Protein AF-A0A954HR56-F1 (afdb_monomer)

Solvent-accessible surface area (backbone atoms only — not comparable to full-atom values): 10686 Å² total; per-residue (Å²): 138,82,85,90,81,84,89,73,91,86,68,86,73,84,57,72,84,76,49,79,86,74,90,82,82,81,90,63,92,80,87,74,72,53,42,69,64,21,29,47,61,45,25,76,66,70,77,52,72,68,24,39,71,24,94,85,25,90,41,18,85,84,41,77,91,53,85,43,51,51,14,54,55,41,82,68,54,72,62,56,55,43,46,48,23,19,49,48,11,52,76,71,73,34,53,34,19,39,47,77,57,97,92,42,70,43,82,49,101,35,80,29,43,69,80,73,52,72,70,57,46,51,51,61,45,30,43,88,49,91,53,84,30,63,75,30,79,51,74,69,29,42,65,50,28,19,52,44,80,94,76,33,80,87,53,86,54,58,60,61,77,56,47,52,42,86,77,60,39,20,55,69,73,59

Foldseek 3Di:
DDDDDDDDPPDDDDPPVVDDDDDDDDPDDDDDDLWAQAQLNLCVQPVDQAALCDCPHVVVVVAVPHDRRQWHGDPADQLSVLVSQQSVCVVVVFFRQWDDDPRDIDGDPTDTDDDDDPVRLVCLQCVPHPEPGVQHPDPVSLVQAADDPVRPSPDTDRIPPHDAHPVSHGHSRD

Sequence (174 aa):
AVELTAGIQFWPRKIRSAGPQHKVVLTQPIYFGVTQVTQTQYANVMGTNPSHFSAAGEGKEMVVQLETGNHPVETVNWNDAAEFCAKLSQREQLKPFYFRASGTVAPLDGTGYRLPTEAEWENACRAGTTTWFWGGNEHQDLLMAGWAEPNSGSRTHPVGELKANPFGLFDVHG

Structure (mmCIF, N/CA/C/O backbone):
data_AF-A0A954HR56-F1
#
_entry.id   AF-A0A954HR56-F1
#
loop_
_atom_site.group_PDB
_atom_site.id
_atom_site.type_symbol
_atom_site.label_atom_id
_atom_site.label_alt_id
_atom_site.label_comp_id
_atom_site.label_asym_id
_atom_site.label_entity_id
_atom_site.label_seq_id
_atom_site.pdbx_PDB_ins_code
_atom_site.Cartn_x
_atom_site.Cartn_y
_atom_site.Cartn_z
_atom_site.occupancy
_atom_site.B_iso_or_equiv
_atom_site.auth_seq_id
_atom_site.auth_comp_id
_atom_site.auth_asym_id
_atom_site.auth_atom_id
_atom_site.pdbx_PDB_model_num
ATOM 1 N N . ALA A 1 1 ? -2.596 -34.804 -10.173 1.00 32.72 1 ALA A N 1
ATOM 2 C CA . ALA A 1 1 ? -1.291 -34.382 -9.635 1.00 32.72 1 ALA A CA 1
ATOM 3 C C . ALA A 1 1 ? -0.448 -33.970 -10.825 1.00 32.72 1 ALA A C 1
ATOM 5 O O . ALA A 1 1 ? -0.271 -34.791 -11.713 1.00 32.72 1 ALA A O 1
ATOM 6 N N . VAL A 1 2 ? -0.054 -32.703 -10.909 1.00 27.23 2 VAL A N 1
ATOM 7 C CA . VAL A 1 2 ? 0.833 -32.221 -11.972 1.00 27.23 2 VAL A CA 1
ATOM 8 C C . VAL A 1 2 ? 2.127 -31.823 -11.282 1.00 27.23 2 VAL A C 1
ATOM 10 O O . VAL A 1 2 ? 2.131 -30.916 -10.451 1.00 27.23 2 VAL A O 1
ATOM 13 N N . GLU A 1 3 ? 3.187 -32.581 -11.551 1.00 30.97 3 GLU A N 1
ATOM 14 C CA . GLU A 1 3 ? 4.554 -32.212 -11.198 1.00 30.97 3 GLU A CA 1
ATOM 15 C C . GLU A 1 3 ? 4.964 -31.010 -12.047 1.00 30.97 3 GLU A C 1
ATOM 17 O O . GLU A 1 3 ? 4.933 -31.060 -13.274 1.00 30.97 3 GLU A O 1
ATOM 22 N N . LEU A 1 4 ? 5.338 -29.920 -11.381 1.00 37.41 4 LEU A N 1
ATOM 23 C CA . LEU A 1 4 ? 6.002 -28.789 -12.012 1.00 37.41 4 LEU A CA 1
ATOM 24 C C . LEU A 1 4 ? 7.504 -29.085 -12.025 1.00 37.41 4 LEU A C 1
ATOM 26 O O . LEU A 1 4 ? 8.199 -28.842 -11.038 1.00 37.41 4 LEU A O 1
ATOM 30 N N . THR A 1 5 ? 8.006 -29.628 -13.130 1.00 42.59 5 THR A N 1
ATOM 31 C CA . THR A 1 5 ? 9.440 -29.666 -13.429 1.00 42.59 5 THR A CA 1
ATOM 32 C C . THR A 1 5 ? 9.706 -28.968 -14.755 1.00 42.59 5 THR A C 1
ATOM 34 O O . THR A 1 5 ? 9.338 -29.461 -15.813 1.00 42.59 5 THR A O 1
ATOM 37 N N . ALA A 1 6 ? 10.363 -27.810 -14.651 1.00 39.78 6 ALA A N 1
ATOM 38 C CA . ALA A 1 6 ? 11.453 -27.311 -15.495 1.00 39.78 6 ALA A CA 1
ATOM 39 C C . ALA A 1 6 ? 11.332 -25.797 -15.708 1.00 39.78 6 ALA A C 1
ATOM 41 O O . ALA A 1 6 ? 10.331 -25.313 -16.220 1.00 39.78 6 ALA A O 1
ATOM 42 N N . GLY A 1 7 ? 12.410 -25.087 -15.369 1.00 38.38 7 GLY A N 1
ATOM 43 C CA . GLY A 1 7 ? 12.643 -23.701 -15.767 1.00 38.38 7 GLY A CA 1
ATOM 44 C C . GLY A 1 7 ? 12.531 -22.697 -14.625 1.00 38.38 7 GLY A C 1
ATOM 45 O O . GLY A 1 7 ? 11.439 -22.420 -14.155 1.00 38.38 7 GLY A O 1
ATOM 46 N N . ILE A 1 8 ? 13.694 -22.155 -14.240 1.00 43.38 8 ILE A N 1
ATOM 47 C CA . ILE A 1 8 ? 13.995 -20.797 -13.736 1.00 43.38 8 ILE A CA 1
ATOM 48 C C . ILE A 1 8 ? 14.861 -20.858 -12.468 1.00 43.38 8 ILE A C 1
ATOM 50 O O . ILE A 1 8 ? 14.425 -21.195 -11.372 1.00 43.38 8 ILE A O 1
ATOM 54 N N . GLN A 1 9 ? 16.129 -20.482 -12.643 1.00 45.50 9 GLN A N 1
ATOM 55 C CA . GLN A 1 9 ? 17.182 -20.400 -11.622 1.00 45.50 9 GLN A CA 1
ATOM 56 C C . GLN A 1 9 ? 17.108 -19.133 -10.742 1.00 45.50 9 GLN A C 1
ATOM 58 O O . GLN A 1 9 ? 18.044 -18.864 -9.996 1.00 45.50 9 GLN A O 1
ATOM 63 N N . PHE A 1 10 ? 16.030 -18.345 -10.816 1.00 51.03 10 PHE A N 1
ATOM 64 C CA . PHE A 1 10 ? 15.960 -17.024 -10.173 1.00 51.03 10 PHE A CA 1
ATOM 65 C C . PHE A 1 10 ? 15.558 -17.070 -8.688 1.00 51.03 10 PHE A C 1
ATOM 67 O O . PHE A 1 10 ? 15.899 -16.165 -7.935 1.00 51.03 10 PHE A O 1
ATOM 74 N N . TRP A 1 11 ? 14.883 -18.136 -8.243 1.00 53.12 11 TRP A N 1
ATOM 75 C CA . TRP A 1 11 ? 14.501 -18.336 -6.841 1.00 53.12 11 TRP A CA 1
ATOM 76 C C . TRP A 1 11 ? 14.813 -19.769 -6.394 1.00 53.12 11 TRP A C 1
ATOM 78 O O . TRP A 1 11 ? 14.165 -20.717 -6.845 1.00 53.12 11 TRP A O 1
ATOM 88 N N . PRO A 1 12 ? 15.794 -19.984 -5.502 1.00 48.97 12 PRO A N 1
ATOM 89 C CA . PRO A 1 12 ? 16.034 -21.300 -4.946 1.00 48.97 12 PRO A CA 1
ATOM 90 C C . PRO A 1 12 ? 15.008 -21.585 -3.837 1.00 48.97 12 PRO A C 1
ATOM 92 O O . PRO A 1 12 ? 14.923 -20.851 -2.860 1.00 48.97 12 PRO A O 1
ATOM 95 N N . ARG A 1 13 ? 14.334 -22.738 -3.937 1.00 54.47 13 ARG A N 1
ATOM 96 C CA . ARG A 1 13 ? 13.585 -23.446 -2.873 1.00 54.47 13 ARG A CA 1
ATOM 97 C C . ARG A 1 13 ? 12.209 -22.906 -2.466 1.00 54.47 13 ARG A C 1
ATOM 99 O O . ARG A 1 13 ? 11.960 -21.718 -2.335 1.00 54.47 13 ARG A O 1
ATOM 106 N N . LYS A 1 14 ? 11.349 -23.870 -2.104 1.00 57.88 14 LYS A N 1
ATOM 107 C CA . LYS A 1 14 ? 10.198 -23.683 -1.210 1.00 57.88 14 LYS A CA 1
ATOM 108 C C . LYS A 1 14 ? 10.601 -22.790 -0.032 1.00 57.88 14 LYS A C 1
ATOM 110 O O . LYS A 1 14 ? 11.413 -23.207 0.798 1.00 57.88 14 LYS A O 1
ATOM 115 N N . ILE A 1 15 ? 10.008 -21.604 0.063 1.00 74.00 15 ILE A N 1
ATOM 116 C CA . ILE A 1 15 ? 10.069 -20.783 1.272 1.00 74.00 15 ILE A CA 1
ATOM 117 C C . ILE A 1 15 ? 9.372 -21.591 2.367 1.00 74.00 15 ILE A C 1
ATOM 119 O O . ILE A 1 15 ? 8.181 -21.874 2.269 1.00 74.00 15 ILE A O 1
ATOM 123 N N . ARG A 1 16 ? 10.119 -22.034 3.386 1.00 79.50 16 ARG A N 1
ATOM 124 C CA . ARG A 1 16 ? 9.596 -22.964 4.403 1.00 79.50 16 ARG A CA 1
ATOM 125 C C . ARG A 1 16 ? 8.357 -22.408 5.113 1.00 79.50 16 ARG A C 1
ATOM 127 O O . ARG A 1 16 ? 7.465 -23.186 5.426 1.00 79.50 16 ARG A O 1
ATOM 134 N N . SER A 1 17 ? 8.312 -21.095 5.342 1.00 85.56 17 SER A N 1
ATOM 135 C CA . SER A 1 17 ? 7.177 -20.404 5.963 1.00 85.56 17 SER A CA 1
ATOM 136 C C . SER A 1 17 ? 5.967 -20.234 5.042 1.00 85.56 17 SER A C 1
ATOM 138 O O . SER A 1 17 ? 4.876 -20.033 5.551 1.00 85.56 17 SER A O 1
ATOM 140 N N . ALA A 1 18 ? 6.119 -20.370 3.721 1.00 83.62 18 ALA A N 1
ATOM 141 C CA . ALA A 1 18 ? 5.008 -20.284 2.767 1.00 83.62 18 ALA A CA 1
ATOM 142 C C . ALA A 1 18 ? 4.216 -21.603 2.645 1.00 83.62 18 ALA A C 1
ATOM 144 O O . ALA A 1 18 ? 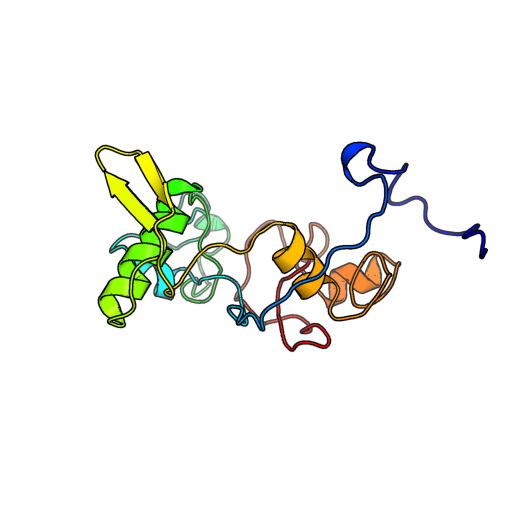3.361 -21.749 1.774 1.00 83.62 18 ALA A O 1
ATOM 145 N N . GLY A 1 19 ? 4.540 -22.606 3.466 1.00 85.38 19 GLY A N 1
ATOM 146 C CA . GLY A 1 19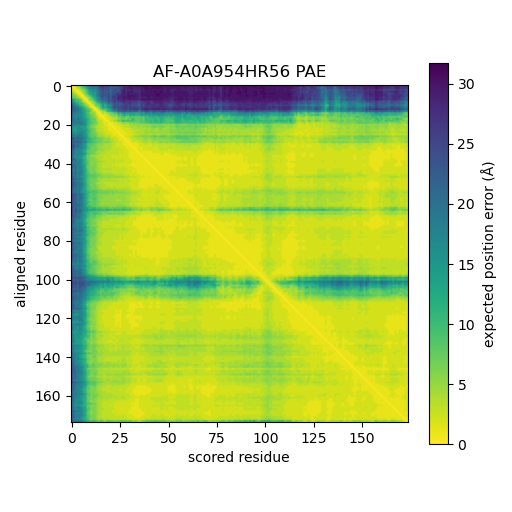 ? 3.884 -23.904 3.468 1.00 85.38 19 GLY A CA 1
ATOM 147 C C . GLY A 1 19 ? 3.379 -24.313 4.856 1.00 85.38 19 GLY A C 1
ATOM 148 O O . GLY A 1 19 ? 3.845 -23.788 5.865 1.00 85.38 19 GLY A O 1
ATOM 149 N N . PRO A 1 20 ? 2.487 -25.316 4.922 1.00 91.06 20 PRO A N 1
ATOM 150 C CA . PRO A 1 20 ? 1.870 -25.987 3.781 1.00 91.06 20 PRO A CA 1
ATOM 151 C C . PRO A 1 20 ? 0.793 -25.119 3.111 1.00 91.06 20 PRO A C 1
ATOM 153 O O . PRO A 1 20 ? 0.170 -24.266 3.744 1.00 91.06 20 PRO A O 1
ATOM 156 N N . GLN A 1 21 ? 0.540 -25.384 1.826 1.00 89.19 21 GLN A N 1
ATOM 157 C CA . GLN A 1 21 ? -0.634 -24.837 1.151 1.00 89.19 21 GLN A CA 1
ATOM 158 C C . GLN A 1 21 ? -1.893 -25.296 1.895 1.00 89.19 21 GLN A C 1
ATOM 160 O O . GLN A 1 21 ? -2.036 -26.477 2.220 1.00 89.19 21 GLN A O 1
ATOM 165 N N . HIS A 1 22 ? -2.804 -24.369 2.153 1.00 91.56 22 HIS A N 1
ATOM 166 C CA . HIS A 1 22 ? -4.042 -24.636 2.868 1.00 91.56 22 HIS A CA 1
ATOM 167 C C . HIS A 1 22 ? -5.189 -23.833 2.254 1.00 91.56 22 HIS A C 1
ATOM 169 O O . HIS A 1 22 ? -4.981 -22.838 1.562 1.00 91.56 22 HIS A O 1
ATOM 175 N N . LYS A 1 23 ? -6.419 -24.301 2.471 1.00 93.94 23 LYS A N 1
ATOM 176 C CA . LYS A 1 23 ? -7.618 -23.622 1.984 1.00 93.94 23 LYS A CA 1
ATOM 177 C C . LYS A 1 23 ? -8.015 -22.531 2.973 1.00 93.94 23 LYS A C 1
ATOM 179 O O . LYS A 1 23 ? -8.260 -22.833 4.138 1.00 93.94 23 LYS A O 1
ATOM 184 N N . VAL A 1 24 ? -8.169 -21.307 2.480 1.00 94.94 24 VAL A N 1
ATOM 185 C CA . VAL A 1 24 ? -8.818 -20.212 3.209 1.00 94.94 24 VAL A CA 1
ATOM 186 C C . VAL A 1 24 ? -10.190 -19.950 2.594 1.00 94.94 24 VAL A C 1
ATOM 188 O O . VAL A 1 24 ? -10.365 -20.048 1.380 1.00 94.94 24 VAL A O 1
ATOM 191 N N . VAL A 1 25 ? -11.182 -19.656 3.434 1.00 95.12 25 VAL A N 1
ATOM 192 C CA . VAL A 1 25 ? -12.525 -19.254 3.002 1.00 95.12 25 VAL A CA 1
ATOM 193 C C . VAL A 1 25 ? -12.789 -17.854 3.534 1.00 95.12 25 VAL A C 1
ATOM 195 O O . VAL A 1 25 ? -12.976 -17.673 4.734 1.00 95.12 25 VAL A O 1
ATOM 198 N N . LEU A 1 26 ? -12.807 -16.869 2.637 1.00 94.12 26 LEU A N 1
ATOM 199 C CA . LEU A 1 26 ? -13.247 -15.513 2.950 1.00 94.12 26 LEU A CA 1
ATOM 200 C C . LEU A 1 26 ? -14.779 -15.499 2.914 1.00 94.12 26 LEU A C 1
ATOM 202 O O . LEU A 1 26 ? -15.385 -15.738 1.872 1.00 94.12 26 LEU A O 1
ATOM 206 N N . THR A 1 27 ? -15.413 -15.296 4.068 1.00 94.31 27 THR A N 1
ATOM 207 C CA . THR A 1 27 ? -16.873 -15.440 4.225 1.00 94.31 27 THR A CA 1
ATOM 208 C C . THR A 1 27 ? -17.658 -14.172 3.906 1.00 94.31 27 THR A C 1
ATOM 210 O O . THR A 1 27 ? -18.884 -14.206 3.906 1.00 94.31 27 THR A O 1
ATOM 213 N N . GLN A 1 28 ? -16.972 -13.052 3.689 1.00 92.44 28 GLN A N 1
ATOM 214 C CA . GLN A 1 28 ? -17.569 -11.751 3.401 1.00 92.44 28 GLN A CA 1
ATOM 215 C C . GLN A 1 28 ? -16.849 -11.105 2.215 1.00 92.44 28 GLN A C 1
ATOM 217 O O . GLN A 1 28 ? -15.651 -11.349 2.038 1.00 92.44 28 GLN A O 1
ATOM 222 N N . PRO A 1 29 ? -17.545 -10.286 1.406 1.00 92.00 29 PRO A N 1
ATOM 223 C CA . PRO A 1 29 ? -16.884 -9.445 0.420 1.00 92.00 29 PRO A CA 1
ATOM 224 C C . PRO A 1 29 ? -15.987 -8.419 1.120 1.00 92.00 29 PRO A C 1
ATOM 226 O O . PRO A 1 29 ? -16.285 -7.954 2.221 1.00 92.00 29 PRO A O 1
ATOM 229 N N . ILE A 1 30 ? -14.886 -8.063 0.464 1.00 92.06 30 ILE A N 1
ATOM 230 C CA . ILE A 1 30 ? -13.868 -7.158 0.999 1.00 92.06 30 ILE A CA 1
ATOM 231 C C . ILE A 1 30 ? -13.567 -6.121 -0.069 1.00 92.06 30 ILE A C 1
ATOM 233 O O . ILE A 1 30 ? -13.407 -6.461 -1.240 1.00 92.06 30 ILE A O 1
ATOM 237 N N . TYR A 1 31 ? -13.476 -4.865 0.349 1.00 95.31 31 TYR A N 1
ATOM 238 C CA . TYR A 1 31 ? -13.026 -3.769 -0.496 1.00 95.31 31 TYR A CA 1
ATOM 239 C C . TYR A 1 31 ? -11.557 -3.480 -0.203 1.00 95.31 31 TYR A C 1
ATOM 241 O O . TYR A 1 31 ? -11.144 -3.461 0.956 1.00 95.31 31 TYR A O 1
ATOM 249 N N . PHE A 1 32 ? -10.785 -3.240 -1.256 1.00 97.38 32 PHE A N 1
ATOM 250 C CA . PHE A 1 32 ? -9.378 -2.868 -1.176 1.00 97.38 32 PHE A CA 1
ATOM 251 C C . PHE A 1 32 ? -9.175 -1.459 -1.723 1.00 97.38 32 PHE A C 1
ATOM 253 O O . PHE A 1 32 ? -9.887 -1.030 -2.633 1.00 97.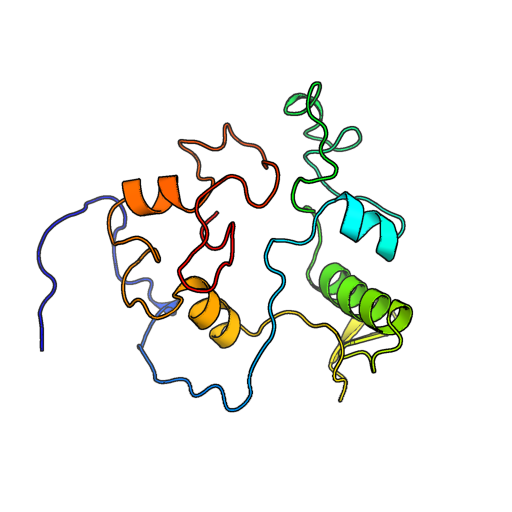38 32 PHE A O 1
ATOM 260 N N . GLY A 1 33 ? -8.175 -0.756 -1.189 1.00 97.00 33 GLY A N 1
ATOM 261 C CA . GLY A 1 33 ? -7.609 0.387 -1.895 1.00 97.00 33 GLY A CA 1
ATOM 262 C C . GLY A 1 33 ? -7.077 -0.085 -3.247 1.00 97.00 33 GLY A C 1
ATOM 263 O O . GLY A 1 33 ? -6.371 -1.088 -3.310 1.00 97.00 33 GLY A O 1
ATOM 264 N N . VAL A 1 34 ? -7.451 0.612 -4.322 1.00 97.75 34 VAL A N 1
ATOM 265 C CA . VAL A 1 34 ? -7.043 0.267 -5.698 1.00 97.75 34 VAL A CA 1
ATOM 266 C C . VAL A 1 34 ? -5.521 0.351 -5.869 1.00 97.75 34 VAL A C 1
ATOM 268 O O . VAL A 1 34 ? -4.934 -0.397 -6.649 1.00 97.75 34 VAL A O 1
ATOM 271 N N . THR A 1 35 ? -4.895 1.236 -5.099 1.00 98.38 35 THR A N 1
ATOM 272 C CA . THR A 1 35 ? -3.453 1.455 -5.020 1.00 98.38 35 THR A CA 1
ATOM 273 C C . THR A 1 35 ? -2.997 1.441 -3.563 1.00 98.38 35 THR A C 1
ATOM 275 O O . THR A 1 35 ? -3.812 1.487 -2.634 1.00 98.38 35 THR A O 1
ATOM 278 N N . GLN A 1 36 ? -1.681 1.465 -3.354 1.00 98.38 36 GLN A N 1
ATOM 279 C CA . GLN A 1 36 ? -1.091 1.831 -2.067 1.00 98.38 36 GLN A CA 1
ATOM 280 C C . GLN A 1 36 ? -1.535 3.251 -1.650 1.00 98.38 36 GLN A C 1
ATOM 282 O O . GLN A 1 36 ? -1.876 4.084 -2.497 1.00 98.38 36 GLN A O 1
ATOM 287 N N . VAL A 1 37 ? -1.544 3.530 -0.339 1.00 98.69 37 VAL A N 1
ATOM 288 C CA . VAL A 1 37 ? -1.852 4.872 0.188 1.00 98.69 37 VAL A CA 1
ATOM 289 C C . VAL A 1 37 ? -0.751 5.836 -0.240 1.00 98.69 37 VAL A C 1
ATOM 291 O O . VAL A 1 37 ? 0.427 5.582 0.015 1.00 98.69 37 VAL A O 1
ATOM 294 N N . THR A 1 38 ? -1.121 6.950 -0.868 1.00 98.81 38 THR A N 1
ATOM 295 C CA . THR A 1 38 ? -0.139 7.917 -1.371 1.00 98.81 38 THR A CA 1
ATOM 296 C C . THR A 1 38 ? 0.366 8.861 -0.284 1.00 98.81 38 THR A C 1
ATOM 298 O O . THR A 1 38 ? -0.296 9.075 0.738 1.00 98.81 38 THR A O 1
ATOM 301 N N . GLN A 1 39 ? 1.514 9.493 -0.527 1.00 98.81 39 GLN A N 1
ATOM 302 C CA . GLN A 1 39 ? 2.075 10.513 0.362 1.00 98.81 39 GLN A CA 1
ATOM 303 C C . GLN A 1 39 ? 1.074 11.641 0.645 1.00 98.81 39 GLN A C 1
ATOM 305 O O . GLN A 1 39 ? 0.881 12.025 1.801 1.00 98.81 39 GLN A O 1
ATOM 310 N N . THR A 1 40 ? 0.380 12.141 -0.385 1.00 98.69 40 THR A N 1
ATOM 311 C CA . THR A 1 40 ? -0.646 13.181 -0.220 1.00 98.69 40 THR A CA 1
ATOM 312 C C . THR A 1 40 ? -1.852 12.678 0.575 1.00 98.69 40 THR A C 1
ATOM 314 O O . THR A 1 40 ? -2.337 13.389 1.456 1.00 98.69 40 THR A O 1
ATOM 317 N N . GLN A 1 41 ? -2.344 11.461 0.313 1.00 98.75 41 GLN A N 1
ATOM 318 C CA . GLN A 1 41 ? -3.461 10.889 1.076 1.00 98.75 41 GLN A CA 1
ATOM 319 C C . GLN A 1 41 ? -3.108 10.744 2.557 1.00 98.75 41 GLN A C 1
ATOM 321 O O . GLN A 1 41 ? -3.892 11.152 3.417 1.00 98.75 41 GLN A O 1
ATOM 326 N N . TYR A 1 42 ? -1.918 10.216 2.846 1.00 98.81 42 TYR A N 1
ATOM 327 C CA . TYR A 1 42 ? -1.423 10.052 4.205 1.00 98.81 42 TYR A CA 1
ATOM 328 C C . TYR A 1 42 ? -1.287 11.398 4.918 1.00 98.81 42 TYR A C 1
ATOM 330 O O . TYR A 1 42 ? -1.861 11.578 5.994 1.00 98.81 42 TYR A O 1
ATOM 338 N N . ALA A 1 43 ? -0.629 12.378 4.292 1.00 98.50 43 ALA A N 1
ATOM 339 C CA . ALA A 1 43 ? -0.457 13.715 4.856 1.00 98.50 43 ALA A CA 1
ATOM 340 C C . ALA A 1 43 ? -1.796 14.411 5.144 1.00 98.50 43 ALA A C 1
ATOM 342 O O . ALA A 1 43 ? -1.956 15.021 6.199 1.00 98.50 43 ALA A O 1
ATOM 343 N N . ASN A 1 44 ? -2.794 14.252 4.271 1.00 98.56 44 ASN A N 1
ATOM 344 C CA . ASN A 1 44 ? -4.128 14.827 4.467 1.00 98.56 44 ASN A CA 1
ATOM 345 C C . ASN A 1 44 ? -4.906 14.219 5.649 1.00 98.56 44 ASN A C 1
ATOM 347 O O . ASN A 1 44 ? -5.877 14.819 6.112 1.00 98.56 44 ASN A O 1
ATOM 351 N N . VAL A 1 45 ? -4.542 13.020 6.109 1.00 98.38 45 VAL A N 1
ATOM 352 C CA . VAL A 1 45 ? -5.191 12.340 7.246 1.00 98.38 45 VAL A CA 1
ATOM 353 C C . VAL A 1 45 ? -4.365 12.484 8.524 1.00 98.38 45 VAL A C 1
ATOM 355 O O . VAL A 1 45 ? -4.918 12.678 9.606 1.00 98.38 45 VAL A O 1
ATOM 358 N N . MET A 1 46 ? -3.044 12.386 8.407 1.00 97.50 46 MET A N 1
ATOM 359 C CA . MET A 1 46 ? -2.124 12.311 9.543 1.00 97.50 46 MET A CA 1
ATOM 360 C C . MET A 1 46 ? -1.470 13.651 9.877 1.00 97.50 46 MET A C 1
ATOM 362 O O . MET A 1 46 ? -0.976 13.813 10.990 1.00 97.50 46 MET A O 1
ATOM 366 N N . GLY A 1 47 ? -1.487 14.613 8.951 1.00 97.94 47 GLY A N 1
ATOM 367 C CA . GLY A 1 47 ? -0.856 15.928 9.099 1.00 97.94 47 GLY A CA 1
ATOM 368 C C . GLY A 1 47 ? 0.665 15.921 8.914 1.00 97.94 47 GLY A C 1
ATOM 369 O O . GLY A 1 47 ? 1.301 16.957 9.081 1.00 97.94 47 GLY A O 1
ATOM 370 N N . THR A 1 48 ? 1.259 14.774 8.580 1.00 97.31 48 THR A N 1
ATOM 371 C CA . THR A 1 48 ? 2.704 14.593 8.389 1.00 97.31 48 THR A CA 1
ATOM 372 C C . THR A 1 48 ? 2.980 13.694 7.186 1.00 97.31 48 THR A C 1
ATOM 374 O O . THR A 1 48 ? 2.129 12.902 6.787 1.00 97.31 48 THR A O 1
ATOM 377 N N . ASN A 1 49 ? 4.179 13.801 6.613 1.00 98.38 49 ASN A N 1
ATOM 378 C CA . ASN A 1 49 ? 4.669 12.895 5.577 1.00 98.38 49 ASN A CA 1
ATOM 379 C C . ASN A 1 49 ? 6.049 12.359 6.000 1.00 98.38 49 ASN A C 1
ATOM 381 O O . ASN A 1 49 ? 7.011 13.126 5.951 1.00 98.38 49 ASN A O 1
ATOM 385 N N . PRO A 1 50 ? 6.155 11.096 6.451 1.00 98.31 50 PRO A N 1
ATOM 386 C CA . PRO A 1 50 ? 7.423 10.519 6.899 1.00 98.31 50 PRO A CA 1
ATOM 387 C C . PRO A 1 50 ? 8.292 9.970 5.757 1.00 98.31 50 PRO A C 1
ATOM 389 O O . PRO A 1 50 ? 9.391 9.496 6.022 1.00 98.31 50 PRO A O 1
ATOM 392 N N . SER A 1 51 ? 7.814 10.023 4.511 1.00 98.69 51 SER A N 1
ATOM 393 C CA . SER A 1 51 ? 8.430 9.344 3.367 1.00 98.69 51 SER A CA 1
ATOM 394 C C . SER A 1 51 ? 9.877 9.786 3.114 1.00 98.69 51 SER A C 1
ATOM 396 O O . SER A 1 51 ? 10.153 10.977 2.920 1.00 98.69 51 SER A O 1
ATOM 398 N N . HIS A 1 52 ? 10.782 8.809 3.050 1.00 98.38 52 HIS A N 1
ATOM 399 C CA . HIS A 1 52 ? 12.168 8.932 2.611 1.00 98.38 52 HIS A CA 1
ATOM 400 C C . HIS A 1 52 ? 12.289 9.509 1.190 1.00 98.38 52 HIS A C 1
ATOM 402 O O . HIS A 1 52 ? 13.075 10.432 0.966 1.00 98.38 52 HIS A O 1
ATOM 408 N N . PHE A 1 53 ? 11.492 9.019 0.236 1.00 98.25 53 PHE A N 1
ATOM 409 C CA . PHE A 1 53 ? 11.458 9.492 -1.152 1.00 98.25 53 PHE A CA 1
ATOM 410 C C . PHE A 1 53 ? 10.434 10.615 -1.318 1.00 98.25 53 PHE A C 1
ATOM 412 O O . PHE A 1 53 ? 9.404 10.471 -1.979 1.00 98.25 53 PHE A O 1
ATOM 419 N N . SER A 1 54 ? 10.719 11.753 -0.694 1.00 97.75 54 SER A N 1
ATOM 420 C CA . SER A 1 54 ? 9.915 12.971 -0.787 1.00 97.75 54 SER A CA 1
ATOM 421 C C . SER A 1 54 ? 10.813 14.205 -0.877 1.00 97.75 54 SER A C 1
ATOM 423 O O . SER A 1 54 ? 12.013 14.124 -0.623 1.00 97.75 54 SER A O 1
ATOM 425 N N . ALA A 1 55 ? 10.241 15.373 -1.184 1.00 95.25 55 ALA A N 1
ATOM 426 C CA . ALA A 1 55 ? 10.998 16.631 -1.244 1.00 95.25 55 ALA A CA 1
ATOM 427 C C . ALA A 1 55 ? 11.695 17.005 0.086 1.00 95.25 55 ALA A C 1
ATOM 429 O O . ALA A 1 55 ? 12.667 17.762 0.083 1.00 95.25 55 ALA A O 1
ATOM 430 N N . ALA A 1 56 ? 11.204 16.484 1.215 1.00 95.31 56 ALA A N 1
ATOM 431 C CA . ALA A 1 56 ? 11.748 16.727 2.552 1.00 95.31 56 ALA A CA 1
ATOM 432 C C . ALA A 1 56 ? 12.427 15.493 3.178 1.00 95.31 56 ALA A C 1
ATOM 434 O O . ALA A 1 56 ? 12.968 15.602 4.277 1.00 95.31 56 ALA A O 1
ATOM 435 N N . GLY A 1 57 ? 12.388 14.339 2.507 1.00 97.12 57 GLY A N 1
ATOM 436 C CA . GLY A 1 57 ? 12.935 13.082 3.010 1.00 97.12 57 GLY A CA 1
ATOM 437 C C . GLY A 1 57 ? 14.447 12.958 2.815 1.00 97.12 57 GLY A C 1
ATOM 438 O O . GLY A 1 57 ? 15.082 13.764 2.133 1.00 97.12 57 GLY A O 1
ATOM 439 N N . GLU A 1 58 ? 15.037 11.928 3.419 1.00 97.56 58 GLU A N 1
ATOM 440 C CA . GLU A 1 58 ? 16.479 11.657 3.315 1.00 97.56 58 GLU A CA 1
ATOM 441 C C . GLU A 1 58 ? 16.911 11.202 1.911 1.00 97.56 58 GLU A C 1
ATOM 443 O O . GLU A 1 58 ? 18.079 11.341 1.572 1.00 97.56 58 GLU A O 1
ATOM 448 N N . GLY A 1 59 ? 15.987 10.686 1.093 1.00 97.12 59 GLY A N 1
ATOM 449 C CA . GLY A 1 59 ? 16.227 10.257 -0.288 1.00 97.12 59 GLY A CA 1
ATOM 450 C C . GLY A 1 59 ? 15.857 11.306 -1.337 1.00 97.12 59 GLY A C 1
ATOM 451 O O . GLY A 1 59 ? 15.681 10.965 -2.510 1.00 97.12 59 GLY A O 1
ATOM 452 N N . LYS A 1 60 ? 15.685 12.572 -0.940 1.00 96.94 60 LYS A N 1
ATOM 453 C CA . LYS A 1 60 ? 15.225 13.670 -1.811 1.00 96.94 60 LYS A CA 1
ATOM 454 C C . LYS A 1 60 ? 16.066 13.843 -3.079 1.00 96.94 60 LYS A C 1
ATOM 456 O O . LYS A 1 60 ? 15.530 14.230 -4.115 1.00 96.94 60 LYS A O 1
ATOM 461 N N . GLU A 1 61 ? 17.360 13.525 -3.032 1.00 97.25 61 GLU A N 1
ATOM 462 C CA . GLU A 1 61 ? 18.281 13.608 -4.170 1.00 97.25 61 GLU A CA 1
ATOM 463 C C . GLU A 1 61 ? 17.852 12.685 -5.324 1.00 97.25 61 GLU A C 1
ATOM 465 O O . GLU A 1 61 ? 18.077 13.010 -6.489 1.00 97.25 61 GLU A O 1
ATOM 470 N N . MET A 1 62 ? 17.162 11.581 -5.016 1.00 96.56 62 MET A N 1
ATOM 471 C CA . MET A 1 62 ? 16.631 10.632 -6.002 1.00 96.56 62 MET A CA 1
ATOM 472 C C . MET A 1 62 ? 15.316 11.096 -6.645 1.00 96.56 62 MET A C 1
ATOM 474 O O . MET A 1 62 ? 14.859 10.489 -7.614 1.00 96.56 62 MET A O 1
ATOM 478 N N . VAL A 1 63 ? 14.694 12.155 -6.114 1.00 96.50 63 VAL A N 1
ATOM 479 C CA . VAL A 1 63 ? 13.360 12.634 -6.516 1.00 96.50 63 VAL A CA 1
ATOM 480 C C . VAL A 1 63 ? 13.298 14.151 -6.753 1.00 96.50 63 VAL A C 1
ATOM 482 O O . VAL A 1 63 ? 12.210 14.706 -6.839 1.00 96.50 63 VAL A O 1
ATOM 485 N N . VAL A 1 64 ? 14.441 14.835 -6.909 1.00 93.31 64 VAL A N 1
ATOM 486 C CA . VAL A 1 64 ? 14.541 16.314 -7.009 1.00 93.31 64 VAL A CA 1
ATOM 487 C C . VAL A 1 64 ? 13.598 16.938 -8.044 1.00 93.31 64 VAL A C 1
ATOM 489 O O . VAL A 1 64 ? 13.138 18.060 -7.860 1.00 93.31 64 VAL A O 1
ATOM 492 N N . GLN A 1 65 ? 13.331 16.238 -9.144 1.00 90.81 65 GLN A N 1
ATOM 493 C CA . GLN A 1 65 ? 12.516 16.734 -10.258 1.00 90.81 65 GLN A CA 1
ATOM 494 C C . GLN A 1 65 ? 11.151 16.040 -10.354 1.00 90.81 65 GLN A C 1
ATOM 496 O O . GLN A 1 65 ? 10.509 16.099 -11.401 1.00 90.81 65 GLN A O 1
ATOM 501 N N . LEU A 1 66 ? 10.730 15.339 -9.299 1.00 94.56 66 LEU A N 1
ATOM 502 C CA . LEU A 1 66 ? 9.522 14.522 -9.298 1.00 94.56 66 LEU A CA 1
ATOM 503 C C . LEU A 1 66 ? 8.499 15.046 -8.293 1.00 94.56 66 LEU A C 1
ATOM 505 O O . LEU A 1 66 ? 8.813 15.335 -7.139 1.00 94.56 66 LEU A O 1
ATOM 509 N N . GLU A 1 67 ? 7.242 15.080 -8.725 1.00 95.12 67 GLU A N 1
ATOM 510 C CA . GLU A 1 67 ? 6.102 15.311 -7.845 1.00 95.12 67 GLU A CA 1
ATOM 511 C C . GLU A 1 67 ? 5.770 14.022 -7.085 1.00 95.12 67 GLU A C 1
ATOM 513 O O . GLU A 1 67 ? 5.154 13.095 -7.609 1.00 95.12 67 GLU A O 1
ATOM 518 N N . THR A 1 68 ? 6.180 13.964 -5.820 1.00 97.88 68 THR A N 1
ATOM 519 C CA . THR A 1 68 ? 6.093 12.749 -4.989 1.00 97.88 68 THR A CA 1
ATOM 520 C C . THR A 1 68 ? 4.740 12.556 -4.303 1.00 97.88 68 THR A C 1
ATOM 522 O O . THR A 1 68 ? 4.503 11.528 -3.676 1.00 97.88 68 THR A O 1
ATOM 525 N N . GLY A 1 69 ? 3.796 13.490 -4.461 1.00 98.19 69 GLY A N 1
ATOM 526 C CA . GLY A 1 69 ? 2.476 13.405 -3.824 1.00 98.19 69 GLY A CA 1
ATOM 527 C C . GLY A 1 69 ? 1.676 12.144 -4.183 1.00 98.19 69 GLY A C 1
ATOM 528 O O . GLY A 1 69 ? 0.946 11.619 -3.339 1.00 98.19 69 GLY A O 1
ATOM 529 N N . ASN A 1 70 ? 1.853 11.631 -5.409 1.00 98.25 70 ASN A N 1
ATOM 530 C CA . ASN A 1 70 ? 1.223 10.392 -5.882 1.00 98.25 70 ASN A CA 1
ATOM 531 C C . ASN A 1 70 ? 2.106 9.139 -5.718 1.00 98.25 70 ASN A C 1
ATOM 533 O O . ASN A 1 70 ? 1.703 8.055 -6.127 1.00 98.25 70 ASN A O 1
ATOM 537 N N . HIS A 1 71 ? 3.302 9.257 -5.138 1.00 98.56 71 HIS A N 1
ATOM 538 C CA . HIS A 1 71 ? 4.085 8.087 -4.732 1.00 98.56 71 HIS A CA 1
ATOM 539 C C . HIS A 1 71 ? 3.438 7.446 -3.495 1.00 98.56 71 HIS A C 1
ATOM 541 O O . HIS A 1 71 ? 2.716 8.137 -2.761 1.00 98.56 71 HIS A O 1
ATOM 547 N N . PRO A 1 72 ? 3.688 6.157 -3.214 1.00 98.62 72 PRO A N 1
ATOM 548 C CA . PRO A 1 72 ? 3.257 5.556 -1.962 1.00 98.62 72 PRO A CA 1
ATOM 549 C C . PRO A 1 72 ? 3.944 6.222 -0.767 1.00 98.62 72 PRO A C 1
ATOM 551 O O . PRO A 1 72 ? 5.101 6.648 -0.849 1.00 98.62 72 PRO A O 1
ATOM 554 N N . VAL A 1 73 ? 3.220 6.315 0.349 1.00 98.81 73 VAL A N 1
ATOM 555 C CA . VAL A 1 73 ? 3.828 6.681 1.629 1.00 98.81 73 VAL A CA 1
ATOM 556 C C . VAL A 1 73 ? 4.681 5.518 2.134 1.00 98.81 73 VAL A C 1
ATOM 558 O O . VAL A 1 73 ? 4.243 4.368 2.144 1.00 98.81 73 VAL A O 1
ATOM 561 N N . GLU A 1 74 ? 5.898 5.814 2.574 1.00 98.56 74 GLU A N 1
ATOM 562 C CA . GLU A 1 74 ? 6.794 4.839 3.201 1.00 98.56 74 GLU A CA 1
ATOM 563 C C . GLU A 1 74 ? 7.445 5.418 4.464 1.00 98.56 74 GLU A C 1
ATOM 565 O O . GLU A 1 74 ? 7.098 6.517 4.897 1.00 98.56 74 GLU A O 1
ATOM 570 N N . THR A 1 75 ? 8.292 4.632 5.139 1.00 98.25 75 THR A N 1
ATOM 571 C CA . THR A 1 75 ? 8.823 4.964 6.478 1.00 98.25 75 THR A CA 1
ATOM 572 C C . THR A 1 75 ? 7.705 5.102 7.536 1.00 98.25 75 THR A C 1
ATOM 574 O O . THR A 1 75 ? 7.793 5.833 8.519 1.00 98.25 75 THR A O 1
ATOM 577 N N . VAL A 1 76 ? 6.626 4.333 7.348 1.00 97.38 76 VAL A N 1
ATOM 578 C CA . VAL A 1 76 ? 5.471 4.214 8.251 1.00 97.38 76 VAL A CA 1
ATOM 579 C C . VAL A 1 76 ? 5.533 2.855 8.948 1.00 97.38 76 VAL A C 1
ATOM 581 O O . VAL A 1 76 ? 5.646 1.821 8.291 1.00 97.38 76 VAL A O 1
ATOM 584 N N . ASN A 1 77 ? 5.451 2.828 10.280 1.00 95.38 77 ASN A N 1
ATOM 585 C CA . ASN A 1 77 ? 5.342 1.565 11.016 1.00 95.38 77 ASN A CA 1
ATOM 586 C C . ASN A 1 77 ? 3.879 1.083 11.092 1.00 95.38 77 ASN A C 1
ATOM 588 O O . ASN A 1 77 ? 2.938 1.809 10.776 1.00 95.38 77 ASN A O 1
ATOM 592 N N . TRP A 1 78 ? 3.671 -0.149 11.561 1.00 95.31 78 TRP A N 1
ATOM 593 C CA . TRP A 1 78 ? 2.335 -0.751 11.617 1.00 95.31 78 TRP A CA 1
ATOM 594 C C . TRP A 1 78 ? 1.327 0.048 12.463 1.00 95.31 78 TRP A C 1
ATOM 596 O O . TRP A 1 78 ? 0.170 0.188 12.070 1.00 95.31 78 TRP A O 1
ATOM 606 N N . ASN A 1 79 ? 1.758 0.603 13.602 1.00 94.38 79 ASN A N 1
ATOM 607 C CA . ASN A 1 79 ? 0.876 1.376 14.480 1.00 94.38 79 ASN A CA 1
ATOM 608 C C . ASN A 1 79 ? 0.412 2.671 13.807 1.00 94.38 79 ASN A C 1
ATOM 610 O O . ASN A 1 79 ? -0.755 3.037 13.933 1.00 94.38 79 ASN A O 1
ATOM 614 N N . ASP A 1 80 ? 1.304 3.335 13.075 1.00 95.31 80 ASP A N 1
ATOM 615 C CA . ASP A 1 80 ? 0.982 4.554 12.336 1.00 95.31 80 ASP A CA 1
ATOM 616 C C . ASP A 1 80 ? 0.027 4.260 11.165 1.00 95.31 80 ASP A C 1
ATOM 618 O O . ASP A 1 80 ? -0.938 4.994 10.951 1.00 95.31 80 ASP A O 1
ATOM 622 N N . ALA A 1 81 ? 0.211 3.133 10.465 1.00 97.06 81 ALA A N 1
ATOM 623 C CA . ALA A 1 81 ? -0.705 2.686 9.411 1.00 97.06 81 ALA A CA 1
ATOM 624 C C . ALA A 1 81 ? -2.109 2.348 9.953 1.00 97.06 81 ALA A C 1
ATOM 626 O O . ALA A 1 81 ? -3.133 2.692 9.352 1.00 97.06 81 ALA A O 1
ATOM 627 N N . ALA A 1 82 ? -2.182 1.708 11.119 1.00 96.50 82 ALA A N 1
ATOM 628 C CA . ALA A 1 82 ? -3.450 1.427 11.779 1.00 96.50 82 ALA A CA 1
ATOM 629 C C . ALA A 1 82 ? -4.117 2.701 12.336 1.00 96.50 82 ALA A C 1
ATOM 631 O O . ALA A 1 82 ? -5.341 2.840 12.268 1.00 96.50 82 ALA A O 1
ATOM 632 N N . GLU A 1 83 ? -3.336 3.672 12.820 1.00 95.69 83 GLU A N 1
ATOM 633 C CA . GLU A 1 83 ? -3.848 4.993 13.197 1.00 95.69 83 GLU A CA 1
ATOM 634 C C . GLU A 1 83 ? -4.385 5.765 11.988 1.00 95.69 83 GLU A C 1
ATOM 636 O O . GLU A 1 83 ? -5.461 6.358 12.091 1.00 95.69 83 GLU A O 1
ATOM 641 N N . PHE A 1 84 ? -3.705 5.712 10.837 1.00 97.50 84 PHE A N 1
ATOM 642 C CA . PHE A 1 84 ? -4.221 6.264 9.582 1.00 97.50 84 PHE A CA 1
ATOM 643 C C . PHE A 1 84 ? -5.605 5.686 9.262 1.00 97.50 84 PHE A C 1
ATOM 645 O O . PHE A 1 84 ? -6.544 6.446 9.023 1.00 97.50 84 PHE A O 1
ATOM 652 N N . CYS A 1 85 ? -5.773 4.362 9.352 1.00 97.94 85 CYS A N 1
ATOM 653 C CA . CYS A 1 85 ? -7.068 3.709 9.139 1.00 97.94 85 CYS A CA 1
ATOM 654 C C . CYS A 1 85 ? -8.140 4.197 10.132 1.00 97.94 85 CYS A C 1
ATOM 656 O O . CYS A 1 85 ? -9.282 4.460 9.743 1.00 97.94 85 CYS A O 1
ATOM 658 N N . ALA A 1 86 ? -7.783 4.355 11.412 1.00 96.81 86 ALA A N 1
ATOM 659 C CA . ALA A 1 86 ? -8.697 4.858 12.435 1.00 96.81 86 ALA A CA 1
ATOM 660 C C . ALA A 1 86 ? -9.126 6.309 12.165 1.00 96.81 86 ALA A C 1
ATOM 662 O O . ALA A 1 86 ? -10.323 6.602 12.182 1.00 96.81 86 ALA A O 1
ATOM 663 N N . LYS A 1 87 ? -8.176 7.205 11.869 1.00 97.00 87 LYS A N 1
ATOM 664 C CA . LYS A 1 87 ? -8.456 8.616 11.564 1.00 97.00 87 LYS A CA 1
ATOM 665 C C . LYS A 1 87 ? -9.243 8.780 10.273 1.00 97.00 87 LYS A C 1
ATOM 667 O O . LYS A 1 87 ? -10.181 9.572 10.242 1.00 97.00 87 LYS A O 1
ATOM 672 N N . LEU A 1 88 ? -8.911 8.016 9.232 1.00 98.06 88 LEU A N 1
ATOM 673 C CA . LEU A 1 88 ? -9.669 8.024 7.984 1.00 98.06 88 LEU A CA 1
ATOM 674 C C . LEU A 1 88 ? -11.113 7.567 8.225 1.00 98.06 88 LEU A C 1
ATOM 676 O O . LEU A 1 88 ? -12.042 8.238 7.786 1.00 98.06 88 LEU A O 1
ATOM 680 N N . SER A 1 89 ? -11.304 6.499 9.009 1.00 97.94 89 SER A N 1
ATOM 681 C CA . SER A 1 89 ? -12.640 6.035 9.407 1.00 97.94 89 SER A CA 1
ATOM 682 C C . SER A 1 89 ? -13.423 7.121 10.143 1.00 97.94 89 SER A C 1
ATOM 684 O O . SER A 1 89 ? -14.570 7.378 9.801 1.00 97.94 89 SER A O 1
ATOM 686 N N . GLN A 1 90 ? -12.805 7.802 11.113 1.00 96.62 90 GLN A N 1
ATOM 687 C CA . GLN A 1 90 ? -13.444 8.905 11.838 1.00 96.62 90 GLN A CA 1
ATOM 688 C C . GLN A 1 90 ? -13.816 10.068 10.910 1.00 96.62 90 GLN A C 1
ATOM 690 O O . GLN A 1 90 ? -14.933 10.577 10.989 1.00 96.62 90 GLN A O 1
ATOM 695 N N . ARG A 1 91 ? -12.904 10.467 10.013 1.00 97.56 91 ARG A N 1
ATOM 696 C CA . ARG A 1 91 ? -13.126 11.551 9.043 1.00 97.56 91 ARG A CA 1
ATOM 697 C C . ARG A 1 91 ? -14.309 11.257 8.123 1.00 97.56 91 ARG A C 1
ATOM 699 O O . ARG A 1 91 ? -15.068 12.164 7.797 1.00 97.56 91 ARG A O 1
ATOM 706 N N . GLU A 1 92 ? -14.473 9.996 7.742 1.00 97.69 92 GLU A N 1
ATOM 707 C CA . GLU A 1 92 ? -15.562 9.518 6.883 1.00 97.69 92 GLU A CA 1
ATOM 708 C C . GLU A 1 92 ? -16.776 9.001 7.667 1.00 97.69 92 GLU A C 1
ATOM 710 O O . GLU A 1 92 ? -17.688 8.422 7.086 1.00 97.69 92 GLU A O 1
ATOM 715 N N . GLN A 1 93 ? -16.821 9.246 8.983 1.00 97.62 93 GLN A N 1
ATOM 716 C CA . GLN A 1 93 ? -17.949 8.910 9.860 1.00 97.62 93 GLN A CA 1
ATOM 717 C C . GLN A 1 93 ? -18.275 7.402 9.899 1.00 97.62 93 GLN A C 1
ATOM 719 O O . GLN A 1 93 ? -19.416 6.996 10.118 1.00 97.62 93 GLN A O 1
ATOM 724 N N . LEU A 1 94 ? -17.256 6.558 9.734 1.00 97.25 94 LEU A N 1
ATOM 725 C CA . LEU A 1 94 ? -17.318 5.105 9.886 1.00 97.25 94 LEU A CA 1
ATOM 726 C C . LEU A 1 94 ? -16.924 4.687 11.311 1.00 97.25 94 LEU A C 1
ATOM 728 O O . LEU A 1 94 ? -16.088 5.327 11.949 1.00 97.25 94 LEU A O 1
ATOM 732 N N . LYS A 1 95 ? -17.469 3.563 11.800 1.00 97.38 95 LYS A N 1
ATOM 733 C CA . LYS A 1 95 ? -17.091 2.965 13.096 1.00 97.38 95 LYS A CA 1
ATOM 734 C C . LYS A 1 95 ? -15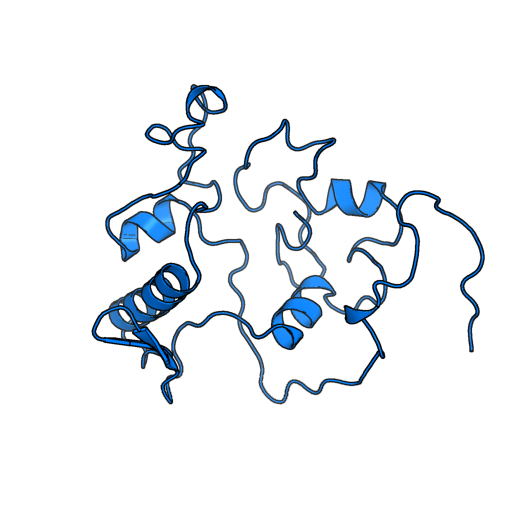.640 2.450 13.018 1.00 97.38 95 LYS A C 1
ATOM 736 O O . LYS A 1 95 ? -15.421 1.455 12.323 1.00 97.38 95 LYS A O 1
ATOM 741 N N . PRO A 1 96 ? -14.650 3.067 13.693 1.00 97.06 96 PRO A N 1
ATOM 742 C CA . PRO A 1 96 ? -13.241 2.721 13.496 1.00 97.06 96 PRO A CA 1
ATOM 743 C C . PRO A 1 96 ? -12.926 1.278 13.894 1.00 97.06 96 PRO A C 1
ATOM 745 O O . PRO A 1 96 ? -13.371 0.819 14.945 1.00 97.06 96 PRO A O 1
ATOM 748 N N . PHE A 1 97 ? -12.138 0.579 13.071 1.00 97.12 97 PHE A N 1
ATOM 749 C CA . PHE A 1 97 ? -11.668 -0.777 13.374 1.00 97.12 97 PHE A CA 1
ATOM 750 C C . PHE A 1 97 ? -10.525 -0.789 14.389 1.00 97.12 97 PHE A C 1
ATOM 752 O O . PHE A 1 97 ? -10.347 -1.773 15.091 1.00 97.12 97 PHE A O 1
ATOM 759 N N . TYR A 1 98 ? -9.752 0.290 14.493 1.00 96.62 98 TYR A N 1
ATOM 760 C CA . TYR A 1 98 ? -8.655 0.391 15.448 1.00 96.62 98 TYR A CA 1
ATOM 761 C C . TYR A 1 98 ? -8.913 1.479 16.485 1.00 96.62 98 TYR A C 1
ATOM 763 O O . TYR A 1 98 ? -9.508 2.519 16.195 1.00 96.62 98 TYR A O 1
ATOM 771 N N . PHE A 1 99 ? -8.393 1.250 17.685 1.00 91.12 99 PHE A N 1
ATOM 772 C CA . PHE A 1 99 ? -8.264 2.236 18.748 1.00 91.12 99 PHE A CA 1
ATOM 773 C C . PHE A 1 99 ? -6.794 2.390 19.121 1.00 91.12 99 PHE A C 1
ATOM 775 O O . PHE A 1 99 ? -6.088 1.390 19.253 1.00 91.12 99 PHE A O 1
ATOM 782 N N . ARG A 1 100 ? -6.342 3.632 19.326 1.00 83.69 100 ARG A N 1
ATOM 783 C CA . ARG A 1 100 ? -4.994 3.922 19.820 1.00 83.69 100 ARG A CA 1
ATOM 784 C C . ARG A 1 100 ? -5.065 4.579 21.194 1.00 83.69 100 ARG A C 1
ATOM 786 O O . ARG A 1 100 ? -5.675 5.635 21.339 1.00 83.69 100 ARG A O 1
ATOM 793 N N . ALA A 1 101 ? -4.388 3.990 22.175 1.00 80.56 101 ALA A N 1
ATOM 794 C CA . ALA A 1 101 ? -4.164 4.587 23.489 1.00 80.56 101 ALA A CA 1
ATOM 795 C C . ALA A 1 101 ? -2.705 4.408 23.910 1.00 80.56 101 ALA A C 1
ATOM 797 O O . ALA A 1 101 ? -2.161 3.307 23.839 1.00 80.56 101 ALA A O 1
ATOM 798 N N . SER A 1 102 ? -2.070 5.500 24.348 1.00 80.12 102 SER A N 1
ATOM 799 C CA . SER A 1 102 ? -0.710 5.500 24.910 1.00 80.12 102 SER A CA 1
ATOM 800 C C . SER A 1 102 ? 0.323 4.740 24.060 1.00 80.12 102 SER A C 1
ATOM 802 O O . SER A 1 102 ? 1.137 3.985 24.580 1.00 80.12 102 SER A O 1
ATOM 804 N N . GLY A 1 103 ? 0.261 4.903 22.734 1.00 74.88 103 GLY A N 1
ATOM 805 C CA . GLY A 1 103 ? 1.182 4.265 21.786 1.00 74.88 103 GLY A CA 1
ATOM 806 C C . GLY A 1 103 ? 0.836 2.826 21.387 1.00 74.88 103 GLY A C 1
ATOM 807 O O . GLY A 1 103 ? 1.458 2.309 20.463 1.00 74.88 103 GLY A O 1
ATOM 808 N N . THR A 1 104 ? -0.172 2.202 22.003 1.00 79.50 104 THR A N 1
ATOM 809 C CA . THR A 1 104 ? -0.655 0.861 21.636 1.00 79.50 104 THR A CA 1
ATOM 810 C C . THR A 1 104 ? -1.881 0.963 20.738 1.00 79.50 104 THR A C 1
ATOM 812 O O . THR A 1 104 ? -2.802 1.727 21.033 1.00 79.50 104 THR A O 1
ATOM 815 N N . VAL A 1 105 ? -1.899 0.182 19.659 1.00 86.38 105 VAL A N 1
ATOM 816 C CA . VAL A 1 105 ? -3.057 0.026 18.776 1.00 86.38 105 VAL A CA 1
ATOM 817 C C . VAL A 1 105 ? -3.715 -1.325 19.043 1.00 86.38 105 VAL A C 1
ATOM 819 O O . VAL A 1 105 ? -3.037 -2.350 19.066 1.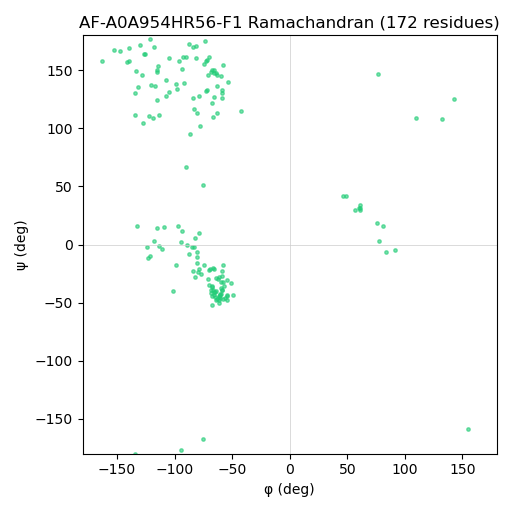00 86.38 105 VAL A O 1
ATOM 822 N N . ALA A 1 106 ? -5.034 -1.331 19.219 1.00 88.06 106 ALA A N 1
ATOM 823 C CA . ALA A 1 106 ? -5.831 -2.542 19.387 1.00 88.06 106 ALA A CA 1
ATOM 824 C C . ALA A 1 106 ? -7.012 -2.565 18.401 1.00 88.06 106 ALA A C 1
ATOM 826 O O . ALA A 1 106 ? -7.564 -1.502 18.090 1.00 88.06 106 ALA A O 1
ATOM 827 N N . PRO A 1 107 ? -7.417 -3.749 17.907 1.00 89.81 107 PRO A N 1
ATOM 828 C CA . PRO A 1 107 ? -8.636 -3.881 17.124 1.00 89.81 107 PRO A CA 1
ATOM 829 C C . PRO A 1 107 ? -9.882 -3.645 17.995 1.00 89.81 107 PRO A C 1
ATOM 831 O O . PRO A 1 107 ? -9.913 -3.968 19.182 1.00 89.81 107 PRO A O 1
ATOM 834 N N . LEU A 1 108 ? -10.917 -3.103 17.369 1.00 90.81 108 LEU A N 1
ATOM 835 C CA . LEU A 1 108 ? -12.271 -2.906 17.867 1.00 90.81 108 LEU A CA 1
ATOM 836 C C . LEU A 1 108 ? -13.251 -3.701 16.995 1.00 90.81 108 LEU A C 1
ATOM 838 O O . LEU A 1 108 ? -12.924 -4.130 15.891 1.00 90.81 108 LEU A O 1
ATOM 842 N N . ASP A 1 109 ? -14.500 -3.799 17.444 1.00 91.19 109 ASP A N 1
ATOM 843 C CA . ASP A 1 109 ? -15.631 -4.266 16.632 1.00 91.19 109 ASP A CA 1
ATOM 844 C C . ASP A 1 109 ? -16.089 -3.182 15.626 1.00 91.19 109 ASP A C 1
ATOM 846 O O . ASP A 1 109 ? -17.238 -2.745 15.616 1.00 91.19 109 ASP A O 1
ATOM 850 N N . GLY A 1 110 ? -15.160 -2.625 14.850 1.00 93.00 110 GLY A N 1
ATOM 851 C CA . GLY A 1 110 ? -15.432 -1.583 13.859 1.00 93.00 110 GLY A CA 1
ATOM 852 C C . GLY A 1 110 ? -15.701 -2.135 12.464 1.00 93.00 110 GLY A C 1
ATOM 853 O O . GLY A 1 110 ? -15.317 -3.253 12.140 1.00 93.00 110 GLY A O 1
ATOM 854 N N . THR A 1 111 ? -16.322 -1.322 11.613 1.00 94.12 111 THR A N 1
ATOM 855 C CA . THR A 1 111 ? -16.570 -1.644 10.194 1.00 94.12 111 THR A CA 1
ATOM 856 C C . THR A 1 111 ? -15.883 -0.671 9.235 1.00 94.12 111 THR A C 1
ATOM 858 O O . THR A 1 111 ? -16.088 -0.755 8.028 1.00 94.12 111 THR A O 1
ATOM 861 N N . GLY A 1 112 ? -15.117 0.287 9.763 1.00 96.50 112 GLY A N 1
ATOM 862 C CA . GLY A 1 112 ? -14.318 1.226 8.983 1.00 96.50 112 GLY A CA 1
ATOM 863 C C . GLY A 1 112 ? -13.057 0.596 8.392 1.00 96.50 112 GLY A C 1
ATOM 864 O O . GLY A 1 112 ? -12.875 -0.622 8.390 1.00 96.50 112 GLY A O 1
ATOM 865 N N . TYR A 1 113 ? -12.163 1.453 7.908 1.00 98.00 113 TYR A N 1
ATOM 866 C CA . TYR A 1 113 ? -10.897 1.048 7.308 1.00 98.00 113 TYR A CA 1
ATOM 867 C C . TYR A 1 113 ? -10.023 0.261 8.284 1.00 98.00 113 TYR A C 1
ATOM 869 O O . TYR A 1 113 ? -9.963 0.553 9.483 1.00 98.00 113 TYR A O 1
ATOM 877 N N . ARG A 1 114 ? -9.295 -0.710 7.732 1.00 97.75 114 ARG A N 1
ATOM 878 C CA . ARG A 1 114 ? -8.290 -1.506 8.431 1.00 97.75 114 ARG A CA 1
ATOM 879 C C . ARG A 1 114 ? -7.227 -2.007 7.464 1.00 97.75 114 ARG A C 1
ATOM 881 O O . ARG A 1 114 ? -7.435 -1.988 6.252 1.00 97.75 114 ARG A O 1
ATOM 888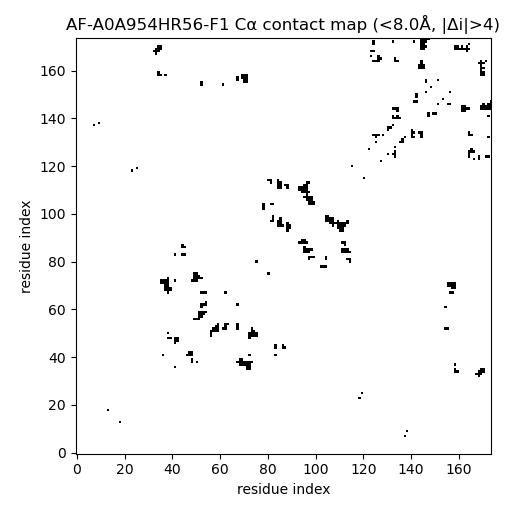 N N . LEU A 1 115 ? -6.131 -2.524 8.006 1.00 97.31 115 LEU A N 1
ATOM 889 C CA . LEU A 1 115 ? -5.180 -3.290 7.211 1.00 97.31 115 LEU A CA 1
ATOM 890 C C . LEU A 1 115 ? -5.798 -4.652 6.837 1.00 97.31 115 LEU A C 1
ATOM 892 O O . LEU A 1 115 ? -6.569 -5.219 7.629 1.00 97.31 115 LEU A O 1
ATOM 896 N N . PRO A 1 116 ? -5.493 -5.186 5.642 1.00 97.19 116 PRO A N 1
ATOM 897 C CA . PRO A 1 116 ? -5.910 -6.530 5.278 1.00 97.19 116 PRO A CA 1
ATOM 898 C C . PRO A 1 116 ? -5.202 -7.557 6.163 1.00 97.19 116 PRO A C 1
ATOM 900 O O . PRO A 1 116 ? -4.072 -7.353 6.612 1.00 97.19 116 PRO A O 1
ATOM 903 N N . THR A 1 117 ? -5.856 -8.686 6.404 1.00 95.88 117 THR A N 1
ATOM 904 C CA . THR A 1 117 ? -5.153 -9.871 6.907 1.00 95.88 117 THR A CA 1
ATOM 905 C C . THR A 1 117 ? -4.254 -10.441 5.806 1.00 95.88 117 THR A C 1
ATOM 907 O O . THR A 1 117 ? -4.472 -10.176 4.622 1.00 95.88 117 THR A O 1
ATOM 910 N N . GLU A 1 118 ? -3.272 -11.267 6.173 1.00 96.25 118 GLU A N 1
ATOM 911 C CA . GLU A 1 118 ? -2.378 -11.921 5.204 1.00 96.25 118 GLU A CA 1
ATOM 912 C C . GLU A 1 118 ? -3.154 -12.702 4.132 1.00 96.25 118 GLU A C 1
ATOM 914 O O . GLU A 1 118 ? -2.880 -12.562 2.945 1.00 96.25 118 GLU A O 1
ATOM 919 N N . ALA A 1 119 ? -4.189 -13.450 4.527 1.00 96.25 119 ALA A N 1
ATOM 920 C CA . ALA A 1 119 ? -4.998 -14.224 3.590 1.00 96.25 119 ALA A CA 1
ATOM 921 C C . ALA A 1 119 ? -5.823 -13.353 2.628 1.00 96.25 119 ALA A C 1
ATOM 923 O O . ALA A 1 119 ? -6.013 -13.709 1.465 1.00 96.25 119 ALA A O 1
ATOM 924 N N . GLU A 1 120 ? -6.332 -12.217 3.106 1.00 97.62 120 GLU A N 1
ATOM 925 C CA . GLU A 1 120 ? -7.062 -11.270 2.261 1.00 97.62 120 GLU A CA 1
ATOM 926 C C . GLU A 1 120 ? -6.118 -10.604 1.260 1.00 97.62 120 GLU A C 1
ATOM 928 O O . GLU A 1 120 ? -6.470 -10.485 0.086 1.00 97.62 120 GLU A O 1
ATOM 933 N N . TRP A 1 121 ? -4.917 -10.224 1.710 1.00 97.69 121 TRP A N 1
ATOM 934 C CA . TRP A 1 121 ? -3.877 -9.662 0.852 1.00 97.69 121 TRP A CA 1
ATOM 935 C C . TRP A 1 121 ? -3.408 -10.669 -0.201 1.00 97.69 121 TRP A C 1
ATOM 937 O O . TRP A 1 121 ? -3.398 -10.339 -1.382 1.00 97.69 121 TRP A O 1
ATOM 947 N N . GLU A 1 122 ? -3.119 -11.921 0.172 1.00 96.50 122 GLU A N 1
ATOM 948 C CA . GLU A 1 122 ? -2.713 -12.949 -0.796 1.00 96.50 122 GLU A CA 1
ATOM 949 C C . GLU A 1 122 ? -3.808 -13.206 -1.842 1.00 96.50 122 GLU A C 1
ATOM 951 O O . GLU A 1 122 ? -3.516 -13.276 -3.039 1.00 96.50 122 GLU A O 1
ATOM 956 N N . ASN A 1 123 ? -5.077 -13.294 -1.426 1.00 96.62 123 ASN A N 1
ATOM 957 C CA . ASN A 1 123 ? -6.197 -13.436 -2.357 1.00 96.62 123 ASN A CA 1
ATOM 958 C C . ASN A 1 123 ? -6.295 -12.241 -3.321 1.00 96.62 123 ASN A C 1
ATOM 960 O O . ASN A 1 123 ? -6.515 -12.435 -4.519 1.00 96.62 123 ASN A O 1
ATOM 964 N N . ALA A 1 124 ? -6.109 -11.020 -2.810 1.00 97.12 124 ALA A N 1
ATOM 965 C CA . ALA A 1 124 ? -6.114 -9.798 -3.605 1.00 97.12 124 ALA A CA 1
ATOM 966 C C . ALA A 1 124 ? -4.951 -9.760 -4.608 1.00 97.12 124 ALA A C 1
ATOM 968 O O . ALA A 1 124 ? -5.191 -9.476 -5.779 1.00 97.12 124 ALA A O 1
ATOM 969 N N . CYS A 1 125 ? -3.729 -10.115 -4.194 1.00 96.75 125 CYS A N 1
ATOM 970 C CA . CYS A 1 125 ? -2.553 -10.199 -5.065 1.00 96.75 125 CYS A CA 1
ATOM 971 C C . CYS A 1 125 ? -2.744 -11.232 -6.181 1.00 96.75 125 CYS A C 1
ATOM 973 O O . CYS A 1 125 ? -2.481 -10.930 -7.345 1.00 96.75 125 CYS A O 1
ATOM 975 N N . ARG A 1 126 ? -3.219 -12.437 -5.834 1.00 96.38 126 ARG A N 1
ATOM 976 C CA . ARG A 1 126 ? -3.424 -13.536 -6.790 1.00 96.38 126 ARG A CA 1
ATOM 977 C C . ARG A 1 126 ? -4.539 -13.256 -7.786 1.00 96.38 126 ARG A C 1
ATOM 979 O O . ARG A 1 126 ? -4.445 -13.710 -8.920 1.00 96.38 126 ARG A O 1
ATOM 986 N N . ALA A 1 127 ? -5.607 -12.577 -7.366 1.00 96.75 127 ALA A N 1
ATOM 987 C CA . ALA A 1 127 ? -6.748 -12.235 -8.218 1.00 96.75 127 ALA A CA 1
ATOM 988 C C . ALA A 1 127 ? -7.261 -13.413 -9.076 1.00 96.75 127 ALA A C 1
ATOM 990 O O . ALA A 1 127 ? -7.565 -13.276 -10.260 1.00 96.75 127 ALA A O 1
ATOM 991 N N . GLY A 1 128 ? -7.331 -14.600 -8.463 1.00 95.62 128 GLY A N 1
ATOM 992 C CA . GLY A 1 128 ? -7.795 -15.838 -9.095 1.00 95.62 128 GLY A CA 1
ATOM 993 C C . GLY A 1 128 ? -6.714 -16.702 -9.757 1.00 95.62 128 GLY A C 1
ATOM 994 O O . GLY A 1 128 ? -7.032 -17.810 -10.188 1.00 95.62 128 GLY A O 1
ATOM 995 N N . THR A 1 129 ? -5.453 -16.266 -9.818 1.00 96.00 129 THR A N 1
ATOM 996 C CA . THR A 1 129 ? -4.361 -17.075 -10.380 1.00 96.00 129 THR A CA 1
ATOM 997 C C . THR A 1 129 ? -3.661 -17.944 -9.329 1.00 96.00 129 THR A C 1
ATOM 999 O O . THR A 1 129 ? -3.745 -17.721 -8.120 1.00 96.00 129 THR A O 1
ATOM 1002 N N . THR A 1 130 ? -2.947 -18.970 -9.796 1.00 93.38 130 THR A N 1
ATOM 1003 C CA . THR A 1 130 ? -2.135 -19.877 -8.959 1.00 93.38 130 THR A CA 1
ATOM 1004 C C . THR A 1 130 ? -0.641 -19.782 -9.272 1.00 93.38 130 THR A C 1
ATOM 1006 O O . THR A 1 130 ? 0.129 -20.675 -8.925 1.00 93.38 130 THR A O 1
ATOM 1009 N N . THR A 1 131 ? -0.246 -18.738 -9.989 1.00 92.38 131 THR A N 1
ATOM 1010 C CA . THR A 1 131 ? 1.121 -18.465 -10.439 1.00 92.38 131 THR A CA 1
ATOM 1011 C C . THR A 1 131 ? 1.907 -17.689 -9.375 1.00 92.38 131 THR A C 1
ATOM 1013 O O . THR A 1 131 ? 1.353 -17.305 -8.338 1.00 92.38 131 THR A O 1
ATOM 1016 N N . TRP A 1 132 ? 3.212 -17.503 -9.590 1.00 90.62 132 TRP A N 1
ATOM 1017 C CA . TRP A 1 132 ? 4.073 -16.719 -8.692 1.00 90.62 132 TRP A CA 1
ATOM 1018 C C . TRP A 1 132 ? 3.714 -15.231 -8.700 1.00 90.62 132 TRP A C 1
ATOM 1020 O O . TRP A 1 132 ? 3.596 -14.622 -7.640 1.00 90.62 132 TRP A O 1
ATOM 1030 N N . PHE A 1 133 ? 3.481 -14.679 -9.887 1.00 94.56 133 PHE A N 1
ATOM 1031 C CA . PHE A 1 133 ? 2.941 -13.341 -10.110 1.00 94.56 133 PHE A CA 1
ATOM 1032 C C . PHE A 1 133 ? 1.574 -13.480 -10.770 1.00 94.56 133 PHE A C 1
ATOM 1034 O O . PHE A 1 133 ? 1.334 -14.463 -11.471 1.00 94.56 133 PHE A O 1
ATOM 1041 N N . TRP A 1 134 ? 0.664 -12.519 -10.616 1.00 95.75 134 TRP A N 1
ATOM 1042 C CA . TRP A 1 134 ? -0.656 -12.623 -11.250 1.00 95.75 134 TRP A CA 1
ATOM 1043 C C . TRP A 1 134 ? -0.557 -12.740 -12.783 1.00 95.75 134 TRP A C 1
ATOM 1045 O O . TRP A 1 134 ? -1.418 -13.360 -13.401 1.00 95.75 134 TRP A O 1
ATOM 1055 N N . GLY A 1 135 ? 0.507 -12.198 -13.390 1.00 94.25 135 GLY A N 1
ATOM 1056 C CA . GLY A 1 135 ? 0.777 -12.288 -14.828 1.00 94.25 135 GLY A CA 1
ATOM 1057 C C . GLY A 1 135 ? 1.377 -13.620 -15.295 1.00 94.25 135 GLY A C 1
ATOM 1058 O O . GLY A 1 135 ? 1.244 -13.951 -16.469 1.00 94.25 135 GLY A O 1
ATOM 1059 N N . GLY A 1 136 ? 1.989 -14.403 -14.398 1.00 95.06 136 GLY A N 1
ATOM 1060 C CA . GLY A 1 136 ? 2.675 -15.646 -14.751 1.00 95.06 136 GLY A CA 1
ATOM 1061 C C . GLY A 1 136 ? 3.776 -16.051 -13.764 1.00 95.06 136 GLY A C 1
ATOM 1062 O O . GLY A 1 136 ? 3.748 -15.689 -12.587 1.00 95.06 136 GLY A O 1
ATOM 1063 N N . ASN A 1 137 ? 4.714 -16.880 -14.217 1.00 93.50 137 ASN A N 1
ATOM 1064 C CA . ASN A 1 137 ? 5.768 -17.471 -13.378 1.00 93.50 137 ASN A CA 1
ATOM 1065 C C . ASN A 1 137 ? 7.177 -16.972 -13.727 1.00 93.50 137 ASN A C 1
ATOM 1067 O O . ASN A 1 137 ? 8.141 -17.389 -13.085 1.00 93.50 137 ASN A O 1
ATOM 1071 N N . GLU A 1 138 ? 7.304 -16.106 -14.727 1.00 92.75 138 GLU A N 1
ATOM 1072 C CA . GLU A 1 138 ? 8.577 -15.612 -15.233 1.00 92.75 138 GLU A CA 1
ATOM 1073 C C . GLU A 1 138 ? 8.937 -14.264 -14.606 1.00 92.75 138 GLU A C 1
ATOM 1075 O O . GLU A 1 138 ? 8.080 -13.492 -14.176 1.00 92.75 138 GLU A O 1
ATOM 1080 N N . HIS A 1 139 ? 10.226 -13.920 -14.604 1.00 90.12 139 HIS A N 1
ATOM 1081 C CA . HIS A 1 139 ? 10.677 -12.619 -14.099 1.00 90.12 139 HIS A CA 1
ATOM 1082 C C . HIS A 1 139 ? 10.059 -11.439 -14.873 1.00 90.12 139 HIS A C 1
ATOM 1084 O O . HIS A 1 139 ? 9.774 -10.393 -14.298 1.00 90.12 139 HIS A O 1
ATOM 1090 N N . GLN A 1 140 ? 9.787 -11.615 -16.167 1.00 93.50 140 GLN A N 1
ATOM 1091 C CA . GLN A 1 140 ? 9.122 -10.594 -16.977 1.00 93.50 140 GLN A CA 1
ATOM 1092 C C . GLN A 1 140 ? 7.683 -10.309 -16.506 1.00 93.50 140 GLN A C 1
ATOM 1094 O O . GLN A 1 140 ? 7.218 -9.175 -16.655 1.00 93.50 140 GLN A O 1
ATOM 1099 N N . ASP A 1 141 ? 7.008 -11.298 -15.908 1.00 95.06 141 ASP A N 1
ATOM 1100 C CA . ASP A 1 141 ? 5.658 -11.148 -15.353 1.00 95.06 141 ASP A CA 1
ATOM 1101 C C . ASP A 1 141 ? 5.663 -10.286 -14.080 1.00 95.06 141 ASP A C 1
ATOM 1103 O O . ASP A 1 141 ? 4.699 -9.570 -13.816 1.00 95.06 141 ASP A O 1
ATOM 1107 N N . LEU A 1 142 ? 6.768 -10.293 -13.321 1.00 94.81 142 LEU A N 1
ATOM 1108 C CA . LEU A 1 142 ? 6.992 -9.347 -12.225 1.00 94.81 142 LEU A CA 1
ATOM 1109 C C . LEU A 1 142 ? 7.177 -7.927 -12.761 1.00 94.81 142 LEU A C 1
ATOM 1111 O O . LEU A 1 142 ? 6.482 -7.015 -12.329 1.00 94.81 142 LEU A O 1
ATOM 1115 N N . LEU A 1 143 ? 8.080 -7.735 -13.727 1.00 95.38 143 LEU A N 1
ATOM 1116 C CA . LEU A 1 143 ? 8.441 -6.395 -14.210 1.00 95.38 143 LEU A CA 1
ATOM 1117 C C . LEU A 1 143 ? 7.293 -5.667 -14.930 1.00 95.38 143 LEU A C 1
ATOM 1119 O O . LEU A 1 143 ? 7.315 -4.444 -15.034 1.00 95.38 143 LEU A O 1
ATOM 1123 N N . MET A 1 144 ? 6.286 -6.394 -15.430 1.00 94.75 144 MET A N 1
ATOM 1124 C CA . MET A 1 144 ? 5.059 -5.786 -15.973 1.00 94.75 144 MET A CA 1
ATOM 1125 C C . MET A 1 144 ? 4.037 -5.383 -14.899 1.00 94.75 144 MET A C 1
ATOM 1127 O O . MET A 1 144 ? 3.095 -4.652 -15.215 1.00 94.75 144 MET A O 1
ATOM 1131 N N . ALA A 1 145 ? 4.184 -5.897 -13.678 1.00 93.31 145 ALA A N 1
ATOM 1132 C CA . ALA A 1 145 ? 3.186 -5.850 -12.612 1.00 93.31 145 ALA A CA 1
ATOM 1133 C C . ALA A 1 145 ? 3.667 -5.153 -11.327 1.00 93.31 145 ALA A C 1
ATOM 1135 O O . ALA A 1 145 ? 2.854 -4.937 -10.429 1.00 93.31 145 ALA A O 1
ATOM 1136 N N . GLY A 1 146 ? 4.958 -4.839 -11.217 1.00 95.50 146 GLY A N 1
ATOM 1137 C CA . GLY A 1 146 ? 5.535 -4.181 -10.051 1.00 95.50 146 GLY A CA 1
ATOM 1138 C C . GLY A 1 146 ? 6.909 -3.571 -10.323 1.00 95.50 146 GLY A C 1
ATOM 1139 O O . GLY A 1 146 ? 7.631 -3.957 -11.255 1.00 95.50 146 GLY A O 1
ATOM 1140 N N . TRP A 1 147 ? 7.257 -2.599 -9.489 1.00 97.06 147 TRP A N 1
ATOM 1141 C CA . TRP A 1 147 ? 8.578 -1.990 -9.457 1.00 97.06 147 TRP A CA 1
ATOM 1142 C C . TRP A 1 147 ? 9.520 -2.863 -8.620 1.00 97.06 147 TRP A C 1
ATOM 1144 O O . TRP A 1 147 ? 9.343 -3.062 -7.424 1.00 97.06 147 TRP A O 1
ATOM 1154 N N . ALA A 1 148 ? 10.547 -3.398 -9.263 1.00 94.62 148 ALA A N 1
ATOM 1155 C CA . ALA A 1 148 ? 11.595 -4.221 -8.680 1.00 94.62 148 ALA A CA 1
ATOM 1156 C C . ALA A 1 148 ? 12.973 -3.583 -8.920 1.00 94.62 148 ALA A C 1
ATOM 1158 O O . ALA A 1 148 ? 13.101 -2.550 -9.576 1.00 94.62 148 ALA A O 1
ATOM 1159 N N . GLU A 1 149 ? 14.037 -4.190 -8.396 1.00 92.69 149 GLU A N 1
ATOM 1160 C CA . GLU A 1 149 ? 15.407 -3.678 -8.565 1.00 92.69 149 GLU A CA 1
ATOM 1161 C C . GLU A 1 149 ? 15.765 -3.341 -10.035 1.00 92.69 149 GLU A C 1
ATOM 1163 O O . GLU A 1 149 ? 16.218 -2.217 -10.265 1.00 92.69 149 GLU A O 1
ATOM 1168 N N . PRO A 1 150 ? 15.426 -4.170 -11.047 1.00 94.62 150 PRO A N 1
ATOM 1169 C CA . PRO A 1 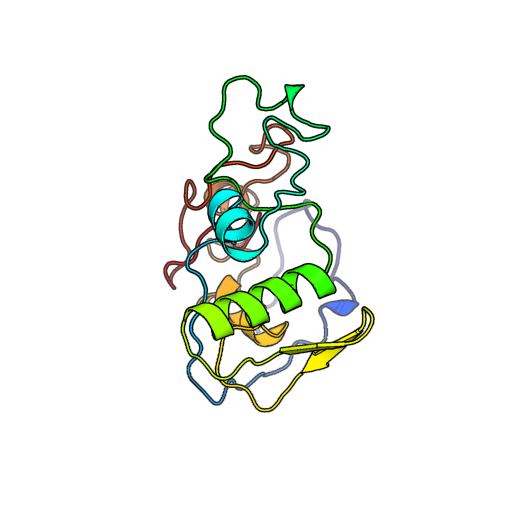150 ? 15.818 -3.899 -12.433 1.00 94.62 150 PRO A CA 1
ATOM 1170 C C . PRO A 1 150 ? 15.108 -2.717 -13.112 1.00 94.62 150 PRO A C 1
ATOM 1172 O O . PRO A 1 150 ? 15.617 -2.207 -14.108 1.00 94.62 150 PRO A O 1
ATOM 1175 N N . ASN A 1 151 ? 13.924 -2.302 -12.640 1.00 96.44 151 ASN A N 1
ATOM 1176 C CA . ASN A 1 151 ? 13.113 -1.251 -13.281 1.00 96.44 151 ASN A CA 1
ATOM 1177 C C . ASN A 1 151 ? 12.772 -0.063 -12.361 1.00 96.44 151 ASN A C 1
ATOM 1179 O O . ASN A 1 151 ? 12.319 0.963 -12.858 1.00 96.44 151 ASN A O 1
ATOM 1183 N N . SER A 1 152 ? 13.008 -0.154 -11.049 1.00 96.12 152 SER A N 1
ATOM 1184 C CA . SER A 1 152 ? 12.660 0.908 -10.091 1.00 96.12 152 SER A CA 1
ATOM 1185 C C . SER A 1 152 ? 13.662 2.064 -10.055 1.00 96.12 152 SER A C 1
ATOM 1187 O O . SER A 1 152 ? 13.314 3.164 -9.631 1.00 96.12 152 SER A O 1
ATOM 1189 N N . GLY A 1 153 ? 14.918 1.849 -10.454 1.00 95.62 153 GLY A N 1
ATOM 1190 C CA . GLY A 1 153 ? 15.964 2.862 -10.275 1.00 95.62 153 GLY A CA 1
ATOM 1191 C C . GLY A 1 153 ? 16.212 3.214 -8.801 1.00 95.62 153 GLY A C 1
ATOM 1192 O O . GLY A 1 153 ? 16.571 4.351 -8.497 1.00 95.62 153 GLY A O 1
ATOM 1193 N N . SER A 1 154 ? 15.989 2.255 -7.894 1.00 94.94 154 SER A N 1
ATOM 1194 C CA . SER A 1 154 ? 16.227 2.379 -6.448 1.00 94.94 154 SER A CA 1
ATOM 1195 C C . SER A 1 154 ? 15.414 3.482 -5.757 1.00 94.94 154 SER A C 1
ATOM 1197 O O . SER A 1 154 ? 15.894 4.111 -4.814 1.00 94.94 154 SER A O 1
ATOM 1199 N N . ARG A 1 155 ? 14.182 3.721 -6.217 1.00 96.25 155 ARG A N 1
ATOM 1200 C CA . ARG A 1 155 ? 13.230 4.658 -5.603 1.00 96.25 155 ARG A CA 1
ATOM 1201 C C . ARG A 1 155 ? 11.788 4.184 -5.765 1.00 96.25 155 ARG A C 1
ATOM 1203 O O . ARG A 1 155 ? 11.506 3.317 -6.589 1.00 96.25 155 ARG A O 1
ATOM 1210 N N . THR A 1 156 ? 10.873 4.795 -5.017 1.00 97.69 156 THR A N 1
ATOM 1211 C CA . THR A 1 156 ? 9.434 4.651 -5.273 1.00 97.69 156 THR A CA 1
ATOM 1212 C C . THR A 1 156 ? 9.024 5.395 -6.546 1.00 97.69 156 THR A C 1
ATOM 1214 O O . THR A 1 156 ? 9.701 6.329 -6.999 1.00 97.69 156 THR A O 1
ATOM 1217 N N . HIS A 1 157 ? 7.890 4.988 -7.109 1.00 97.88 157 HIS A N 1
ATOM 1218 C CA . HIS A 1 157 ? 7.255 5.599 -8.279 1.00 97.88 157 HIS A CA 1
ATOM 1219 C C . HIS A 1 157 ? 5.809 5.97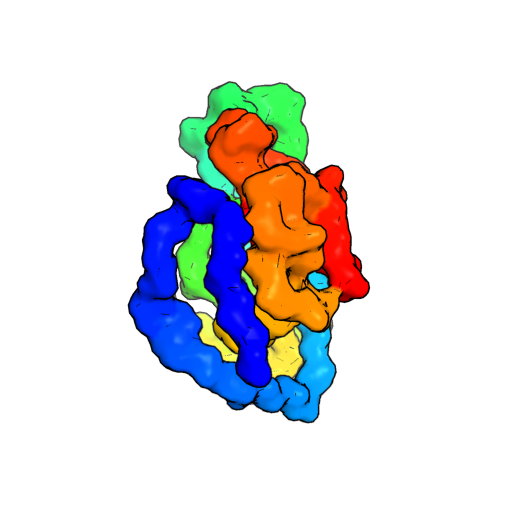4 -7.963 1.00 97.88 157 HIS A C 1
ATOM 1221 O O . HIS A 1 157 ? 5.271 5.499 -6.958 1.00 97.88 157 HIS A O 1
ATOM 1227 N N . PRO A 1 158 ? 5.173 6.829 -8.781 1.00 98.06 158 PRO A N 1
ATOM 1228 C CA . PRO A 1 158 ? 3.748 7.083 -8.662 1.00 98.06 158 PRO A CA 1
ATOM 1229 C C . PRO A 1 158 ? 2.948 5.777 -8.707 1.00 98.06 158 PRO A C 1
ATOM 1231 O O . PRO A 1 158 ? 3.258 4.863 -9.474 1.00 98.06 158 PRO A O 1
ATOM 1234 N N . VAL A 1 159 ? 1.919 5.688 -7.867 1.00 98.38 159 VAL A N 1
ATOM 1235 C CA . VAL A 1 159 ? 1.069 4.497 -7.815 1.00 98.38 159 VAL A CA 1
ATOM 1236 C C . VAL A 1 159 ? 0.284 4.318 -9.116 1.00 98.38 159 VAL A C 1
ATOM 1238 O O . VAL A 1 159 ? -0.133 5.298 -9.742 1.00 98.38 159 VAL A O 1
ATOM 1241 N N . GLY A 1 160 ? 0.027 3.067 -9.493 1.00 97.31 160 GLY A N 1
ATOM 1242 C CA . GLY A 1 160 ? -0.842 2.740 -10.623 1.00 97.31 160 GLY A CA 1
ATOM 1243 C C . GLY A 1 160 ? -0.240 2.951 -12.015 1.00 97.31 160 GLY A C 1
ATOM 1244 O O . GLY A 1 160 ? -0.992 3.038 -12.985 1.00 97.31 160 GLY A O 1
ATOM 1245 N N . GLU A 1 161 ? 1.088 3.042 -12.138 1.00 96.81 161 GLU A N 1
ATOM 1246 C CA . GLU A 1 161 ? 1.761 3.220 -13.438 1.00 96.81 161 GLU A CA 1
ATOM 1247 C C . GLU A 1 161 ? 1.960 1.911 -14.222 1.00 96.81 161 GLU A C 1
ATOM 1249 O O . GLU A 1 161 ? 2.012 1.928 -15.455 1.00 96.81 161 GLU A O 1
ATOM 1254 N N . LEU A 1 162 ? 2.066 0.773 -13.529 1.00 96.88 162 LEU A N 1
ATOM 1255 C CA . LEU A 1 162 ? 2.20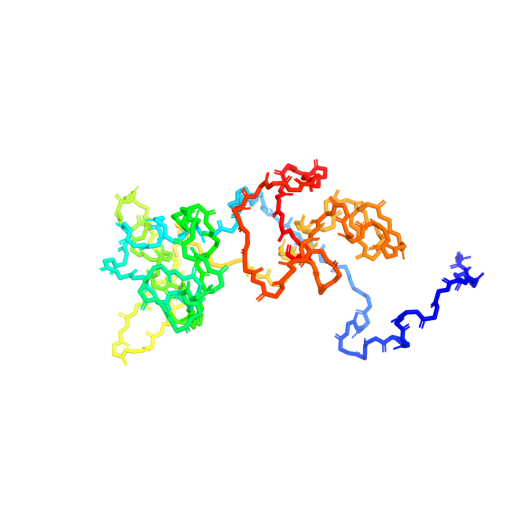3 -0.551 -14.147 1.00 96.88 162 LEU A CA 1
ATOM 1256 C C . LEU A 1 162 ? 0.842 -1.247 -14.294 1.00 96.88 162 LEU A C 1
ATOM 1258 O O . LEU A 1 162 ? -0.213 -0.665 -14.045 1.00 96.88 162 LEU A O 1
ATOM 1262 N N . LYS A 1 163 ? 0.821 -2.494 -14.779 1.00 97.88 163 LYS A N 1
ATOM 1263 C CA . LYS A 1 163 ? -0.448 -3.179 -15.059 1.00 97.88 163 LYS A CA 1
ATOM 1264 C C . LYS A 1 163 ? -1.157 -3.592 -13.772 1.00 97.88 163 LYS A C 1
ATOM 1266 O O . LYS A 1 163 ? -0.574 -4.264 -12.924 1.00 97.88 163 LYS A O 1
ATOM 1271 N N . ALA A 1 164 ? -2.448 -3.280 -13.698 1.00 98.19 164 ALA A N 1
ATOM 1272 C CA . ALA A 1 164 ? -3.328 -3.848 -12.690 1.00 98.19 164 ALA A CA 1
ATOM 1273 C C . ALA A 1 164 ? -3.536 -5.352 -12.899 1.00 98.19 164 ALA A C 1
ATOM 1275 O O . ALA A 1 164 ? -3.556 -5.845 -14.032 1.00 98.19 164 ALA A O 1
ATOM 1276 N N . ASN A 1 165 ? -3.766 -6.061 -11.798 1.00 98.00 165 ASN A N 1
ATOM 1277 C CA . ASN A 1 165 ? -4.170 -7.461 -11.822 1.00 98.00 165 ASN A CA 1
ATOM 1278 C C . ASN A 1 165 ? -5.647 -7.626 -12.266 1.00 98.00 165 ASN A C 1
ATOM 1280 O O . ASN A 1 165 ? -6.358 -6.633 -12.438 1.00 98.00 165 ASN A O 1
ATOM 1284 N N . PRO A 1 166 ? -6.163 -8.860 -12.436 1.00 98.06 166 PRO A N 1
ATOM 1285 C CA . PRO A 1 166 ? -7.552 -9.099 -12.849 1.00 98.06 166 PRO A CA 1
ATOM 1286 C C . PRO A 1 166 ? -8.645 -8.512 -11.940 1.00 98.06 166 PRO A C 1
ATOM 1288 O O . PRO A 1 166 ? -9.787 -8.388 -12.377 1.00 98.06 166 PRO A O 1
ATOM 1291 N N . PHE A 1 167 ? -8.327 -8.153 -10.692 1.00 97.56 167 PHE A N 1
ATOM 1292 C CA . PHE A 1 167 ? -9.250 -7.453 -9.789 1.00 97.56 167 PHE A CA 1
ATOM 1293 C C . PHE A 1 167 ? -9.167 -5.923 -9.917 1.00 97.56 167 PHE A C 1
ATOM 1295 O O . PHE A 1 167 ? -9.911 -5.217 -9.241 1.00 97.56 167 PHE A O 1
ATOM 1302 N N . GLY A 1 168 ? -8.298 -5.403 -10.788 1.00 97.88 168 GLY A N 1
ATOM 1303 C CA . GLY A 1 168 ? -8.086 -3.970 -10.982 1.00 97.88 168 GLY A CA 1
ATOM 1304 C C . GLY A 1 168 ? -7.164 -3.331 -9.941 1.00 97.88 168 GLY A C 1
ATOM 1305 O O . GLY A 1 168 ? -7.166 -2.110 -9.827 1.00 97.88 168 GLY A O 1
ATOM 1306 N N . LEU A 1 169 ? -6.401 -4.126 -9.180 1.00 98.19 169 LEU A N 1
ATOM 1307 C CA . LEU A 1 169 ? -5.463 -3.634 -8.167 1.00 98.19 169 LEU A CA 1
ATOM 1308 C C . LEU A 1 169 ? -4.063 -3.450 -8.755 1.00 98.19 169 LEU A C 1
ATOM 1310 O O . LEU A 1 169 ? -3.584 -4.310 -9.499 1.00 98.19 169 LEU A O 1
ATOM 1314 N N . PHE A 1 170 ? -3.406 -2.357 -8.381 1.00 98.31 170 PHE A N 1
ATOM 1315 C CA . PHE A 1 170 ? -2.062 -1.995 -8.834 1.00 98.31 170 PHE A CA 1
ATOM 1316 C C . PHE A 1 170 ? -1.010 -2.235 -7.744 1.00 98.31 170 PHE A C 1
ATOM 1318 O O . PHE A 1 170 ? -1.342 -2.321 -6.562 1.00 98.31 170 PHE A O 1
ATOM 1325 N N . ASP A 1 171 ? 0.260 -2.335 -8.152 1.00 97.06 171 ASP A N 1
ATOM 1326 C CA . ASP A 1 171 ? 1.436 -2.348 -7.262 1.00 97.06 171 ASP A CA 1
ATOM 1327 C C . ASP A 1 171 ? 1.404 -3.467 -6.193 1.00 97.06 171 ASP A C 1
ATOM 1329 O O . ASP A 1 171 ? 1.929 -3.343 -5.085 1.00 97.06 171 ASP A O 1
ATOM 1333 N N . VAL A 1 172 ? 0.760 -4.596 -6.525 1.00 96.56 172 VAL A N 1
ATOM 1334 C CA . VAL A 1 172 ? 0.596 -5.763 -5.633 1.00 96.56 172 VAL A CA 1
ATOM 1335 C C . VAL A 1 172 ? 1.828 -6.680 -5.585 1.00 96.56 172 VAL A C 1
ATOM 1337 O O . VAL A 1 172 ? 1.849 -7.633 -4.805 1.00 96.56 172 VAL A O 1
ATOM 1340 N N . HIS A 1 173 ? 2.838 -6.421 -6.425 1.00 95.19 173 HIS A N 1
ATOM 1341 C CA . HIS A 1 173 ? 4.077 -7.207 -6.532 1.00 95.19 173 HIS A CA 1
ATOM 1342 C C . HIS A 1 173 ? 5.373 -6.403 -6.329 1.00 95.19 173 HIS A C 1
ATOM 1344 O O . HIS A 1 173 ? 6.447 -7.004 -6.350 1.00 95.19 173 HIS A O 1
ATOM 1350 N N . GLY A 1 174 ? 5.288 -5.088 -6.122 1.00 83.88 174 GLY A N 1
ATOM 1351 C CA . GLY A 1 174 ? 6.438 -4.192 -5.976 1.00 83.88 174 GLY A CA 1
ATOM 1352 C C . GLY A 1 174 ? 6.047 -2.752 -6.229 1.00 83.88 174 GLY A C 1
ATOM 1353 O O . GLY A 1 174 ? 5.429 -2.525 -7.293 1.00 83.88 174 GLY A O 1
#

Secondary structure (DSSP, 8-state):
--------TTS-S--GGG-S-------S-----SSPPBHHHHHHHHS----SSSTTSTTGGGSTTS-GGGSBP-S--HHHHHHHHHHHHHHTT---SEEEETTEEEE-S--S--PPPHHHHHHHHHTT--SSBTTBSSHHHHHTTS--HHHHTTS---TT-S---TTS--SS--

Nearest PDB structures (foldseek):
  2y3c-assembly1_A  TM=8.639E-01  e=1.865E-09  Treponema denticola
  5aoh-assembly2_B  TM=6.996E-01  e=1.664E-06  Prodigiosinella confusarubida
  8qqn-assembly1_PX  TM=5.415E-01  e=4.524E+00  Haloferax tailed virus 1

Mean predicted aligned error: 5.83 Å

pLDDT: mean 90.82, std 15.0, range [27.23, 98.81]

Radius of gyration: 18.27 Å; Cα contacts (8 Å, |Δi|>4): 249; chains: 1; bounding box: 36×51×42 Å